Protein AF-A0A2S9PY12-F1 (afdb_monomer)

pLDDT: mean 70.05, std 13.77, range [32.03, 88.38]

Organism: NCBI:txid2100817

Nearest PDB structures (foldseek):
  3c6e-assembly1_A  TM=3.290E-01  e=3.067E-01  Dengue virus 2 Thailand/16681/84
  8fe3-assembly1_C  TM=3.290E-01  e=3.244E-01  dengue virus type 2
  8gmt-assembly1_A  TM=2.421E-01  e=5.985E+00  Escherichia coli

Radius of gyration: 15.21 Å; Cα contacts (8 Å, |Δi|>4): 203; chains: 1; bounding box: 44×37×28 Å

Mean predicted aligned error: 10.28 Å

Secondary structure (DSSP, 8-state):
--------GGGGGGG-SSEEEEEE--TTPPTTPPPEEEEEE-S-----TT-EEEEEETTTTEEEE-EEETTEEESEES-GGG-EE-GGGTTS-EEEEEE-TTSGGGSEEEEEE-

Structure (mmCIF, N/CA/C/O backbone):
data_AF-A0A2S9PY12-F1
#
_entry.id   AF-A0A2S9PY12-F1
#
loop_
_atom_site.group_PDB
_atom_site.id
_atom_site.type_symbol
_atom_site.label_atom_id
_atom_site.label_alt_id
_atom_site.label_comp_id
_atom_site.label_asym_id
_atom_site.label_entity_id
_atom_site.label_seq_id
_atom_site.pdbx_PDB_ins_code
_atom_site.Cartn_x
_atom_site.Cartn_y
_atom_site.Cartn_z
_atom_site.occupancy
_atom_site.B_iso_or_equiv
_atom_site.auth_seq_id
_atom_site.auth_comp_id
_atom_site.auth_asym_id
_atom_site.auth_atom_id
_atom_site.pdbx_PDB_model_num
ATOM 1 N N . MET A 1 1 ? 28.526 23.147 8.378 1.00 35.59 1 MET A N 1
ATOM 2 C CA . MET A 1 1 ? 28.206 21.985 7.523 1.00 35.59 1 MET A CA 1
ATOM 3 C C . MET A 1 1 ? 27.150 21.178 8.249 1.00 35.59 1 MET A C 1
ATOM 5 O O . MET A 1 1 ? 27.433 20.711 9.343 1.00 35.59 1 MET A O 1
ATOM 9 N N . ALA A 1 2 ? 25.929 21.114 7.721 1.00 32.22 2 ALA A N 1
ATOM 10 C CA . ALA A 1 2 ? 24.890 20.271 8.298 1.00 32.22 2 ALA A CA 1
ATOM 11 C C . ALA A 1 2 ? 25.217 18.817 7.942 1.00 32.22 2 ALA A C 1
ATOM 13 O O . ALA A 1 2 ? 25.295 18.471 6.764 1.00 32.22 2 ALA A O 1
ATOM 14 N N . VAL A 1 3 ? 25.475 17.997 8.958 1.00 32.03 3 VAL A N 1
ATOM 15 C CA . VAL A 1 3 ? 25.534 16.544 8.811 1.00 32.03 3 VAL A CA 1
ATOM 16 C C . VAL A 1 3 ? 24.105 16.116 8.501 1.00 32.03 3 VAL A C 1
ATOM 18 O O . VAL A 1 3 ? 23.258 16.109 9.389 1.00 32.03 3 VAL A O 1
ATOM 21 N N . VAL A 1 4 ? 23.810 15.849 7.227 1.00 38.59 4 VAL A N 1
ATOM 22 C CA . VAL A 1 4 ? 22.594 15.120 6.862 1.00 38.59 4 VAL A CA 1
ATOM 23 C C . VAL A 1 4 ? 22.822 13.725 7.411 1.00 38.59 4 VAL A C 1
ATOM 25 O O . VAL A 1 4 ? 23.605 12.958 6.856 1.00 38.59 4 VAL A O 1
ATOM 28 N N . ALA A 1 5 ? 22.256 13.459 8.582 1.00 36.75 5 ALA A N 1
ATOM 29 C CA . ALA A 1 5 ? 22.279 12.135 9.156 1.00 36.75 5 ALA A CA 1
ATOM 30 C C . ALA A 1 5 ? 21.652 11.185 8.128 1.00 36.75 5 ALA A C 1
ATOM 32 O O . ALA A 1 5 ? 20.487 11.335 7.754 1.00 36.75 5 ALA A O 1
ATOM 33 N N . ASP A 1 6 ? 22.467 10.259 7.626 1.00 43.78 6 ASP A N 1
ATOM 34 C CA . ASP A 1 6 ? 22.040 9.117 6.827 1.00 43.78 6 ASP A CA 1
ATOM 35 C C . ASP A 1 6 ? 21.280 8.191 7.780 1.00 43.78 6 ASP A C 1
ATOM 37 O O . ASP A 1 6 ? 21.807 7.212 8.303 1.00 43.78 6 ASP A O 1
ATOM 41 N N . HIS A 1 7 ? 20.056 8.588 8.128 1.00 42.22 7 HIS A N 1
ATOM 42 C CA . HIS A 1 7 ? 19.138 7.742 8.866 1.00 42.22 7 HIS A CA 1
ATOM 43 C C . HIS A 1 7 ? 18.727 6.627 7.913 1.00 42.22 7 HIS A C 1
ATOM 45 O O . HIS A 1 7 ? 17.730 6.723 7.199 1.00 42.22 7 HIS A O 1
ATOM 51 N N . SER A 1 8 ? 19.555 5.586 7.851 1.00 49.34 8 SER A N 1
ATOM 52 C CA . SER A 1 8 ? 19.168 4.319 7.257 1.00 49.34 8 SER A CA 1
ATOM 53 C C . SER A 1 8 ? 17.856 3.896 7.934 1.00 49.34 8 SER A C 1
ATOM 55 O O . SER A 1 8 ? 17.834 3.781 9.158 1.00 49.34 8 SER A O 1
ATOM 57 N N . PRO A 1 9 ? 16.761 3.654 7.190 1.00 53.41 9 PRO A N 1
ATOM 58 C CA . PRO A 1 9 ? 15.445 3.311 7.750 1.00 53.41 9 PRO A CA 1
ATOM 59 C C . PRO A 1 9 ? 15.389 1.991 8.546 1.00 53.41 9 PRO A C 1
ATOM 61 O O . PRO A 1 9 ? 14.313 1.496 8.875 1.00 53.41 9 PRO A O 1
ATOM 64 N N . GLN A 1 10 ? 16.547 1.391 8.821 1.00 49.72 10 GLN A N 1
ATOM 65 C CA . GLN A 1 10 ? 16.728 0.132 9.531 1.00 49.72 10 GLN A CA 1
ATOM 66 C C . GLN A 1 10 ? 16.222 0.208 10.981 1.00 49.72 10 GLN A C 1
ATOM 68 O O . GLN A 1 10 ? 15.826 -0.814 11.523 1.00 49.72 10 GLN A O 1
ATOM 73 N N . ASP A 1 11 ? 16.119 1.401 11.578 1.00 45.06 11 ASP A N 1
ATOM 74 C CA . ASP A 1 11 ? 15.558 1.567 12.928 1.00 45.06 11 ASP A CA 1
ATOM 75 C C . ASP A 1 11 ? 14.009 1.527 12.972 1.00 45.06 11 ASP A C 1
ATOM 77 O O . ASP A 1 11 ? 13.426 1.390 14.045 1.00 45.06 11 ASP A O 1
ATOM 81 N N . GLN A 1 12 ? 13.314 1.579 11.824 1.00 47.66 12 GLN A N 1
ATOM 82 C CA . GLN A 1 12 ? 11.843 1.445 11.719 1.00 47.66 12 GLN A CA 1
ATOM 83 C C . GLN A 1 12 ? 11.387 -0.004 11.449 1.00 47.66 12 GLN A C 1
ATOM 85 O O . GLN A 1 12 ? 10.276 -0.258 10.987 1.00 47.66 12 GLN A O 1
ATOM 90 N N . GLN A 1 13 ? 12.249 -0.983 11.726 1.00 45.19 13 GLN A N 1
ATOM 91 C CA . GLN A 1 13 ? 12.061 -2.392 11.368 1.00 45.19 13 GLN A CA 1
ATOM 92 C C . GLN A 1 13 ? 10.943 -3.117 12.145 1.00 45.19 13 GLN A C 1
ATOM 94 O O . GLN A 1 13 ? 10.676 -4.286 11.874 1.00 45.19 13 GLN A O 1
ATOM 99 N N . LEU A 1 14 ? 10.264 -2.468 13.095 1.00 38.03 14 LEU A N 1
ATOM 100 C CA . LEU A 1 14 ? 9.431 -3.185 14.061 1.00 38.03 14 LEU A CA 1
ATOM 101 C C . LEU A 1 14 ? 8.121 -3.786 13.523 1.00 38.03 14 LEU A C 1
ATOM 103 O O . LEU A 1 14 ? 7.645 -4.713 14.169 1.00 38.03 14 LEU A O 1
ATOM 107 N N . SER A 1 15 ? 7.595 -3.408 12.347 1.00 50.69 15 SER A N 1
ATOM 108 C CA . SER A 1 15 ? 6.347 -4.031 11.839 1.00 50.69 15 SER A CA 1
ATOM 109 C C . SER A 1 15 ? 6.165 -4.040 10.312 1.00 50.69 15 SER A C 1
ATOM 111 O O . SER A 1 15 ? 5.041 -3.975 9.824 1.00 50.69 15 SER A O 1
ATOM 113 N N . LEU A 1 16 ? 7.231 -4.129 9.511 1.00 55.97 16 LEU A N 1
ATOM 114 C CA . LEU A 1 16 ? 7.096 -4.227 8.049 1.00 55.97 16 LEU A CA 1
ATOM 115 C C . LEU A 1 16 ? 6.802 -5.676 7.618 1.00 55.97 16 LEU A C 1
ATOM 117 O O . LEU A 1 16 ? 7.660 -6.345 7.048 1.00 55.97 16 LEU A O 1
ATOM 121 N N . HIS A 1 17 ? 5.601 -6.195 7.897 1.00 66.12 17 HIS A N 1
ATOM 122 C CA . HIS A 1 17 ? 5.270 -7.617 7.677 1.00 66.12 17 HIS A CA 1
ATOM 123 C C . HIS A 1 17 ? 5.568 -8.108 6.247 1.00 66.12 17 HIS A C 1
ATOM 125 O O . HIS A 1 17 ? 6.007 -9.244 6.055 1.00 66.12 17 HIS A O 1
ATOM 131 N N . HIS A 1 18 ? 5.402 -7.229 5.255 1.00 74.06 18 HIS A N 1
ATOM 132 C CA . HIS A 1 18 ? 5.724 -7.484 3.849 1.00 74.06 18 HIS A CA 1
ATOM 133 C C . HIS A 1 18 ? 6.262 -6.235 3.136 1.00 74.06 18 HIS A C 1
ATOM 135 O O . HIS A 1 18 ? 6.148 -6.137 1.919 1.00 74.06 18 HIS A O 1
ATOM 141 N N . LEU A 1 19 ? 6.845 -5.280 3.865 1.00 77.19 19 LEU A N 1
ATOM 142 C CA . LEU A 1 19 ? 7.424 -4.060 3.293 1.00 77.19 19 LEU A CA 1
ATOM 143 C C . LEU A 1 19 ? 8.947 -4.050 3.481 1.00 77.19 19 LEU A C 1
ATOM 145 O O . LEU A 1 19 ? 9.479 -4.601 4.439 1.00 77.19 19 LEU A O 1
ATOM 149 N N . GLN A 1 20 ? 9.665 -3.444 2.545 1.00 77.75 20 GLN A N 1
ATOM 150 C CA . GLN A 1 20 ? 11.115 -3.296 2.576 1.00 77.75 20 GLN A CA 1
ATOM 151 C C . GLN A 1 20 ? 11.532 -1.947 2.005 1.00 77.75 20 GLN A C 1
ATOM 153 O O . GLN A 1 20 ? 10.947 -1.451 1.044 1.00 77.75 20 GLN A O 1
ATOM 158 N N . TRP A 1 21 ? 12.582 -1.366 2.570 1.00 76.69 21 TRP A N 1
ATOM 159 C CA . TRP A 1 21 ? 13.211 -0.179 2.014 1.00 76.69 21 TRP A CA 1
ATOM 160 C C . TRP A 1 21 ? 14.142 -0.567 0.872 1.00 76.69 21 TRP A C 1
ATOM 162 O O . TRP A 1 21 ? 15.102 -1.309 1.064 1.00 76.69 21 TRP A O 1
ATOM 172 N N . ILE A 1 22 ? 13.865 -0.046 -0.319 1.00 75.81 22 ILE A N 1
ATOM 173 C CA . ILE A 1 22 ? 14.711 -0.210 -1.496 1.00 75.81 22 ILE A CA 1
ATOM 174 C C . ILE A 1 22 ? 15.406 1.106 -1.819 1.00 75.81 22 ILE A C 1
ATOM 176 O O . ILE A 1 22 ? 14.807 2.185 -1.787 1.00 75.81 22 ILE A O 1
ATOM 180 N N . GLN A 1 23 ? 16.687 1.014 -2.155 1.00 74.06 23 GLN A N 1
ATOM 181 C CA . GLN A 1 23 ? 17.420 2.146 -2.692 1.00 74.06 23 GLN A CA 1
ATOM 182 C C . GLN A 1 23 ? 17.100 2.262 -4.182 1.00 74.06 23 GLN A C 1
ATOM 184 O O . GLN A 1 23 ? 17.365 1.342 -4.955 1.00 74.06 23 GLN A O 1
ATOM 189 N N . VAL A 1 24 ? 16.553 3.401 -4.595 1.00 70.69 24 VAL A N 1
ATOM 190 C CA . VAL A 1 24 ? 16.320 3.712 -6.005 1.00 70.69 24 VAL A CA 1
ATOM 191 C C . VAL A 1 24 ? 17.409 4.672 -6.460 1.00 70.69 24 VAL A C 1
ATOM 193 O O . VAL A 1 24 ? 17.518 5.797 -5.973 1.00 70.69 24 VAL A O 1
ATOM 196 N N . GLY A 1 25 ? 18.250 4.205 -7.378 1.00 63.69 25 GLY A N 1
ATOM 197 C CA . GLY A 1 25 ? 19.255 5.019 -8.053 1.00 63.69 25 GLY A CA 1
ATOM 198 C C . GLY A 1 25 ? 18.992 5.047 -9.553 1.00 63.69 25 GLY A C 1
ATOM 199 O O . GLY A 1 25 ? 18.622 4.028 -10.132 1.00 63.69 25 GLY A O 1
ATOM 200 N N . GLN A 1 26 ? 19.213 6.195 -10.194 1.00 57.03 26 GLN A N 1
ATOM 201 C CA . GLN A 1 26 ? 19.403 6.218 -11.642 1.00 57.03 26 GLN A CA 1
ATOM 202 C C . GLN A 1 26 ? 20.767 5.602 -11.954 1.00 57.03 26 GLN A C 1
ATOM 204 O O . GLN A 1 26 ? 21.792 6.039 -11.422 1.00 57.03 26 GLN A O 1
ATOM 209 N N . LEU A 1 27 ? 20.789 4.584 -12.814 1.00 51.19 27 LEU A N 1
ATOM 210 C CA . LEU A 1 27 ? 22.036 4.055 -13.355 1.00 51.19 27 LEU A CA 1
ATOM 211 C C . LEU A 1 27 ? 22.781 5.214 -14.050 1.00 51.19 27 LEU A C 1
ATOM 213 O O . LEU A 1 27 ? 22.237 5.828 -14.963 1.00 51.19 27 LEU A O 1
ATOM 217 N N . GLY A 1 28 ? 23.991 5.548 -13.591 1.00 58.50 28 GLY A N 1
ATOM 218 C CA . GLY A 1 28 ? 24.774 6.674 -14.125 1.00 58.50 28 GLY A CA 1
ATOM 219 C C . GLY A 1 28 ? 24.547 8.034 -13.448 1.00 58.50 28 GLY A C 1
ATOM 220 O O . GLY A 1 28 ? 25.023 9.041 -13.968 1.00 58.50 28 GLY A O 1
ATOM 221 N N . ALA A 1 29 ? 23.858 8.092 -12.301 1.00 61.38 29 ALA A N 1
ATOM 222 C CA . ALA A 1 29 ? 23.743 9.331 -11.532 1.00 61.38 29 ALA A CA 1
ATOM 223 C C . ALA A 1 29 ? 25.134 9.858 -11.091 1.00 61.38 29 ALA A C 1
ATOM 225 O O . ALA A 1 29 ? 25.974 9.060 -10.657 1.00 61.38 29 ALA A O 1
ATOM 226 N N . PRO A 1 30 ? 25.397 11.178 -11.183 1.00 71.50 30 PRO A N 1
ATOM 227 C CA . PRO A 1 30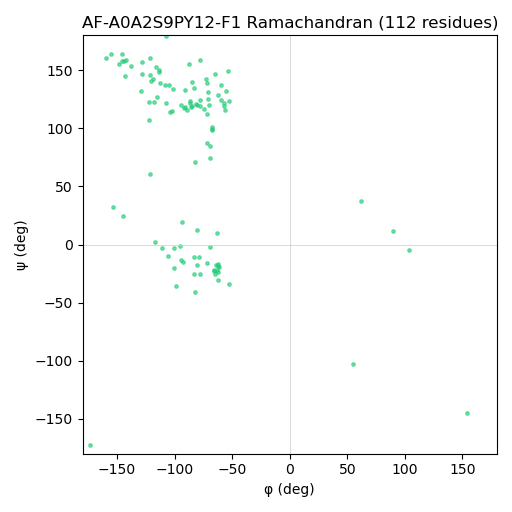 ? 26.652 11.781 -10.740 1.00 71.50 30 PRO A CA 1
ATOM 228 C C . PRO A 1 30 ? 27.010 11.437 -9.289 1.00 71.50 30 PRO A C 1
ATOM 230 O O . PRO A 1 30 ? 26.144 11.292 -8.422 1.00 71.50 30 PRO A O 1
ATOM 233 N N . ALA A 1 31 ? 28.310 11.373 -8.991 1.00 65.19 31 ALA A N 1
ATOM 234 C CA . ALA A 1 31 ? 28.776 11.269 -7.613 1.00 65.19 31 ALA A CA 1
ATOM 235 C C . ALA A 1 31 ? 28.234 12.456 -6.793 1.00 65.19 31 ALA A C 1
ATOM 237 O O . ALA A 1 31 ? 28.467 13.612 -7.140 1.00 65.19 31 ALA A O 1
ATOM 238 N N . GLY A 1 32 ? 27.490 12.163 -5.722 1.00 67.69 32 GLY A N 1
ATOM 239 C CA . GLY A 1 32 ? 26.831 13.167 -4.880 1.00 67.69 32 GLY A CA 1
ATOM 240 C C . GLY A 1 32 ? 25.319 13.307 -5.091 1.00 67.69 32 GLY A C 1
ATOM 241 O O . GLY A 1 32 ? 24.686 14.036 -4.330 1.00 67.69 32 GLY A O 1
ATOM 242 N N . THR A 1 33 ? 24.710 12.605 -6.057 1.00 67.69 33 THR A N 1
ATOM 243 C CA . THR A 1 33 ? 23.243 12.547 -6.153 1.00 67.69 33 THR A CA 1
ATOM 244 C C . THR A 1 33 ? 22.657 11.886 -4.895 1.00 67.69 33 THR A C 1
ATOM 246 O O . THR A 1 33 ? 23.101 10.791 -4.529 1.00 67.69 33 THR A O 1
ATOM 249 N N . PRO A 1 34 ? 21.669 12.515 -4.224 1.00 62.12 34 PRO A N 1
ATOM 250 C CA . PRO A 1 34 ? 21.023 11.939 -3.052 1.00 62.12 34 PRO A CA 1
ATOM 251 C C . PRO A 1 34 ? 20.461 10.553 -3.362 1.00 62.12 34 PRO A C 1
ATOM 253 O O . PRO A 1 34 ? 19.780 10.354 -4.369 1.00 62.12 34 PRO A O 1
ATOM 256 N N . ARG A 1 35 ? 20.737 9.588 -2.482 1.00 65.94 35 ARG A N 1
ATOM 257 C CA . ARG A 1 35 ? 20.106 8.270 -2.555 1.00 65.94 35 ARG A CA 1
ATOM 258 C C . ARG A 1 35 ? 18.642 8.435 -2.177 1.00 65.94 35 ARG A C 1
ATOM 260 O O . ARG A 1 35 ? 18.339 8.884 -1.075 1.00 65.94 35 ARG A O 1
ATOM 267 N N . VAL A 1 36 ? 17.741 8.078 -3.085 1.00 69.50 36 VAL A N 1
ATOM 268 C CA . VAL A 1 36 ? 16.307 8.085 -2.798 1.00 69.50 36 VAL A CA 1
ATOM 269 C C . VAL A 1 36 ? 15.923 6.699 -2.300 1.00 69.50 36 VAL A C 1
ATOM 271 O O . VAL A 1 36 ? 16.049 5.713 -3.025 1.00 69.50 36 VAL A O 1
ATOM 274 N N . TRP A 1 37 ? 15.451 6.622 -1.061 1.00 68.31 37 TRP A N 1
ATOM 275 C CA . TRP A 1 37 ? 14.867 5.405 -0.508 1.00 68.31 37 TRP A CA 1
ATOM 276 C C . TRP A 1 37 ? 13.361 5.399 -0.766 1.00 68.31 37 TRP A C 1
ATOM 278 O O . TRP A 1 37 ? 12.676 6.405 -0.557 1.00 68.31 37 TRP A O 1
ATOM 288 N N . ARG A 1 38 ? 1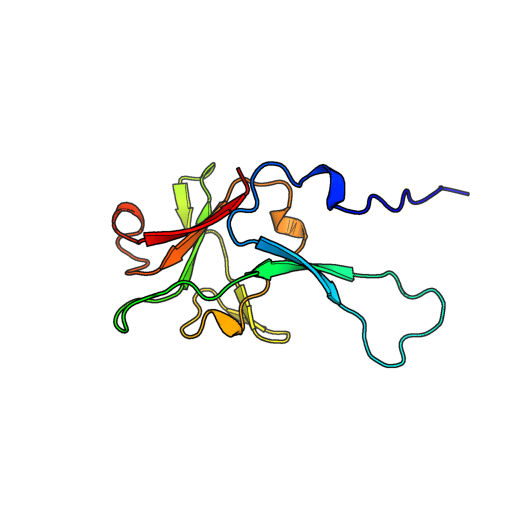2.847 4.267 -1.245 1.00 74.88 38 ARG A N 1
ATOM 289 C CA . ARG A 1 38 ? 11.412 4.016 -1.420 1.00 74.88 38 ARG A CA 1
ATOM 290 C C . ARG A 1 38 ? 11.029 2.790 -0.609 1.00 74.88 38 ARG A C 1
ATOM 292 O O . ARG A 1 38 ? 11.830 1.865 -0.491 1.00 74.88 38 ARG A O 1
ATOM 299 N N . LEU A 1 39 ? 9.822 2.775 -0.067 1.00 75.44 39 LEU A N 1
ATOM 300 C CA . LEU A 1 39 ? 9.294 1.575 0.566 1.00 75.44 39 LEU A CA 1
ATOM 301 C C . LEU A 1 39 ? 8.666 0.709 -0.532 1.00 75.44 39 LEU A C 1
ATOM 303 O O . LEU A 1 39 ? 8.071 1.233 -1.459 1.00 75.44 39 LEU A O 1
ATOM 307 N N . ALA A 1 40 ? 8.830 -0.601 -0.506 1.00 77.38 40 ALA A N 1
ATOM 308 C CA . ALA A 1 40 ? 8.309 -1.508 -1.527 1.00 77.38 40 ALA A CA 1
ATOM 309 C C . ALA A 1 40 ? 7.809 -2.792 -0.879 1.00 77.38 40 ALA A C 1
ATOM 311 O O . ALA A 1 40 ? 8.230 -3.123 0.226 1.00 77.38 40 ALA A O 1
ATOM 312 N N . LEU A 1 41 ? 6.934 -3.535 -1.555 1.00 78.50 41 LEU A N 1
ATOM 313 C CA . LEU A 1 41 ? 6.517 -4.846 -1.061 1.00 78.50 41 LEU A CA 1
ATOM 314 C C . LEU A 1 41 ? 7.665 -5.865 -1.204 1.00 78.50 41 LEU A C 1
ATOM 316 O O . LEU A 1 41 ? 8.409 -5.858 -2.185 1.00 78.50 41 LEU A O 1
ATOM 320 N N . ALA A 1 42 ? 7.852 -6.714 -0.192 1.00 73.50 42 ALA A N 1
ATOM 321 C CA . ALA A 1 42 ? 9.028 -7.574 -0.029 1.00 73.50 42 ALA A CA 1
ATOM 322 C C . ALA A 1 42 ? 8.825 -9.036 -0.458 1.00 73.50 42 ALA A C 1
ATOM 324 O O . ALA A 1 42 ? 9.803 -9.748 -0.682 1.00 73.50 42 ALA A O 1
ATOM 325 N N . LYS A 1 43 ? 7.579 -9.517 -0.534 1.00 69.31 43 LYS A N 1
ATOM 326 C CA . LYS A 1 43 ? 7.240 -10.931 -0.780 1.00 69.31 43 LYS A CA 1
ATOM 327 C C . LYS A 1 43 ? 5.935 -11.057 -1.540 1.00 69.31 43 LYS A C 1
ATOM 329 O O . LYS A 1 43 ? 5.100 -10.187 -1.367 1.00 69.31 43 LYS A O 1
ATOM 334 N N . ASP A 1 44 ? 5.769 -12.180 -2.245 1.00 66.12 44 ASP A N 1
ATOM 335 C CA . ASP A 1 44 ? 4.544 -12.589 -2.947 1.00 66.12 44 ASP A CA 1
ATOM 336 C C . ASP A 1 44 ? 3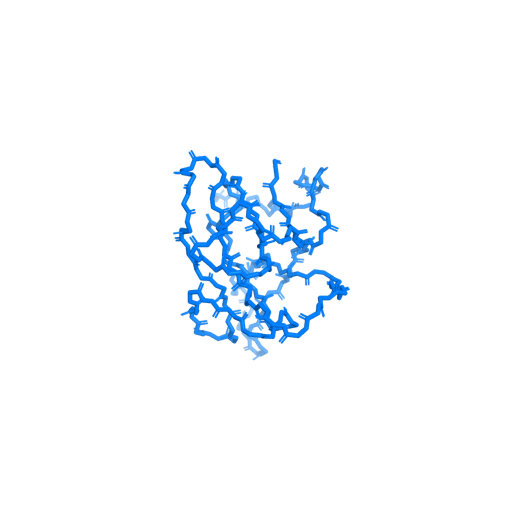.381 -12.920 -2.006 1.00 66.12 44 ASP A C 1
ATOM 338 O O . ASP A 1 44 ? 3.369 -14.015 -1.430 1.00 66.12 44 ASP A O 1
ATOM 342 N N . PRO A 1 45 ? 2.417 -11.994 -1.786 1.00 65.06 45 PRO A N 1
ATOM 343 C CA . PRO A 1 45 ? 1.131 -12.337 -1.218 1.00 65.06 45 PRO A CA 1
ATOM 344 C C . PRO A 1 45 ? 0.441 -13.349 -2.119 1.00 65.06 45 PRO A C 1
ATOM 346 O O . PRO A 1 45 ? 0.219 -13.119 -3.303 1.00 65.06 45 PRO A O 1
ATOM 349 N N . HIS A 1 46 ? 0.072 -14.481 -1.537 1.00 65.69 46 HIS A N 1
ATOM 350 C CA . HIS A 1 46 ? -0.778 -15.450 -2.209 1.00 65.69 46 HIS A CA 1
ATOM 351 C C . HIS A 1 46 ? -2.197 -14.863 -2.287 1.00 65.69 46 HIS A C 1
ATOM 353 O O . HIS A 1 46 ? -2.994 -15.059 -1.375 1.00 65.69 46 HIS A O 1
ATOM 359 N N . VAL A 1 47 ? -2.478 -14.097 -3.340 1.00 69.31 47 VAL A N 1
ATOM 360 C CA . VAL A 1 47 ? -3.779 -13.469 -3.624 1.00 69.31 47 VAL A CA 1
ATOM 361 C C . VAL A 1 47 ? -4.517 -14.207 -4.741 1.00 69.31 47 VAL A C 1
ATOM 363 O O . VAL A 1 47 ? -3.922 -14.608 -5.741 1.00 69.31 47 VAL A O 1
ATOM 366 N N . ASP A 1 48 ? -5.818 -14.408 -4.557 1.00 67.06 48 ASP A N 1
ATOM 367 C CA . ASP A 1 48 ? -6.748 -14.969 -5.541 1.00 67.06 48 ASP A CA 1
ATOM 368 C C . ASP A 1 48 ? -7.152 -13.921 -6.588 1.00 67.06 48 ASP A C 1
ATOM 370 O O . ASP A 1 48 ? -6.986 -12.741 -6.368 1.00 67.06 48 ASP A O 1
ATOM 374 N N . GLY A 1 49 ? -7.628 -14.297 -7.776 1.00 60.50 49 GLY A N 1
ATOM 375 C CA . GLY A 1 49 ? -7.580 -13.421 -8.964 1.00 60.50 49 GLY A CA 1
ATOM 376 C C . GLY A 1 49 ? -8.649 -12.326 -9.138 1.00 60.50 49 GLY A C 1
ATOM 377 O O . GLY A 1 49 ? -8.768 -11.824 -10.254 1.00 60.50 49 GLY A O 1
ATOM 378 N N . THR A 1 50 ? -9.466 -11.985 -8.133 1.00 69.06 50 THR A N 1
ATOM 379 C CA . THR A 1 50 ? -10.657 -11.119 -8.327 1.00 69.06 50 THR A CA 1
ATOM 380 C C . THR A 1 50 ? -10.589 -9.717 -7.709 1.00 69.06 50 THR A C 1
ATOM 382 O O . THR A 1 50 ? -11.530 -8.950 -7.891 1.00 69.06 50 THR A O 1
ATOM 385 N N . GLY A 1 51 ? -9.524 -9.365 -6.985 1.00 74.06 51 GLY A N 1
ATOM 386 C CA . GLY A 1 51 ? -9.370 -8.072 -6.305 1.00 74.06 51 GLY A CA 1
ATOM 387 C C . GLY A 1 51 ? -8.348 -7.139 -6.963 1.00 74.06 51 GLY A C 1
ATOM 388 O O . GLY A 1 51 ? -7.700 -7.479 -7.952 1.00 74.06 51 GLY A O 1
ATOM 389 N N . VAL A 1 52 ? -8.176 -5.949 -6.385 1.00 85.06 52 VAL A N 1
ATOM 390 C CA . VAL A 1 52 ? -7.074 -5.028 -6.709 1.00 85.06 52 VAL A CA 1
ATOM 391 C C . VAL A 1 52 ? -6.358 -4.592 -5.440 1.00 85.06 52 VAL A C 1
ATOM 393 O O . VAL A 1 52 ? -6.924 -4.615 -4.346 1.00 85.06 52 VAL A O 1
ATOM 396 N N . PHE A 1 53 ? -5.106 -4.173 -5.588 1.00 84.25 53 PHE A N 1
ATOM 397 C CA . PHE A 1 53 ? -4.335 -3.601 -4.496 1.00 84.25 53 PHE A CA 1
ATOM 398 C C . PHE A 1 53 ? -4.664 -2.114 -4.349 1.00 84.25 53 PHE A C 1
ATOM 400 O O . PHE A 1 53 ? -4.671 -1.387 -5.348 1.00 84.25 53 PHE A O 1
ATOM 407 N N . PHE A 1 54 ? -4.877 -1.646 -3.115 1.00 85.50 54 PHE A N 1
ATOM 408 C CA . PHE A 1 54 ? -5.078 -0.227 -2.770 1.00 85.50 54 PHE A CA 1
ATOM 409 C C . PHE A 1 54 ? -4.434 0.131 -1.417 1.00 85.50 54 PHE A C 1
ATOM 411 O O . PHE A 1 54 ? -4.165 -0.745 -0.589 1.00 85.50 54 PHE A O 1
ATOM 418 N N . LEU A 1 55 ? -4.144 1.423 -1.215 1.00 85.75 55 LEU A N 1
ATOM 419 C CA . LEU A 1 55 ? -3.556 1.950 0.019 1.00 85.75 55 LEU A CA 1
ATOM 420 C C . LEU A 1 55 ? -4.655 2.446 0.964 1.00 85.75 55 LEU A C 1
ATOM 422 O O . LEU A 1 55 ? -5.394 3.370 0.626 1.00 85.75 55 LEU A O 1
ATOM 426 N N . TRP A 1 56 ? -4.726 1.862 2.155 1.00 87.06 56 TRP A N 1
ATOM 427 C CA . TRP A 1 56 ? -5.665 2.224 3.209 1.00 87.06 56 TRP A CA 1
ATOM 428 C C . TRP A 1 56 ? -4.948 2.959 4.342 1.00 87.06 56 TRP A C 1
ATOM 430 O O . TRP A 1 56 ? -4.021 2.417 4.941 1.00 87.06 56 TRP A O 1
ATOM 440 N N . ASP A 1 57 ? -5.377 4.178 4.652 1.00 85.56 57 ASP A N 1
ATOM 441 C CA . ASP A 1 57 ? -4.849 4.944 5.780 1.00 85.56 57 ASP A CA 1
ATOM 442 C C . ASP A 1 57 ? -5.603 4.594 7.058 1.00 85.56 57 ASP A C 1
ATOM 444 O O . ASP A 1 57 ? -6.832 4.697 7.126 1.00 85.56 57 ASP A O 1
ATOM 448 N N . LEU A 1 58 ? -4.856 4.151 8.067 1.00 85.12 58 LEU A N 1
ATOM 449 C CA . LEU A 1 58 ? -5.426 3.720 9.339 1.00 85.12 58 LEU A CA 1
ATOM 450 C C . LEU A 1 58 ? -5.809 4.894 10.240 1.00 85.12 58 LEU A C 1
ATOM 452 O O . LEU A 1 58 ? -6.674 4.731 11.100 1.00 85.12 58 LEU A O 1
ATOM 456 N N . ASP A 1 59 ? -5.171 6.048 10.065 1.00 84.56 59 ASP A N 1
ATOM 457 C CA . ASP A 1 59 ? -5.419 7.244 10.862 1.00 84.56 59 ASP A CA 1
ATOM 458 C C . ASP A 1 59 ? -6.646 8.002 10.333 1.00 84.56 59 ASP A C 1
ATOM 460 O O . ASP A 1 59 ? -7.485 8.459 11.110 1.00 84.56 59 ASP A O 1
ATOM 464 N N . GLU A 1 60 ? -6.786 8.089 9.010 1.00 83.25 60 GLU A N 1
ATOM 465 C CA . GLU A 1 60 ? -7.884 8.796 8.344 1.00 83.25 60 GLU A CA 1
ATOM 466 C C . GLU A 1 60 ? -9.083 7.897 8.007 1.00 83.25 60 GLU A C 1
ATOM 468 O O . GLU A 1 60 ? -10.161 8.407 7.695 1.00 83.25 60 GLU A O 1
ATOM 473 N N . GLY A 1 61 ? -8.922 6.570 8.057 1.00 85.38 61 GLY A N 1
ATOM 474 C CA . GLY A 1 61 ? -9.995 5.615 7.772 1.00 85.38 61 GLY A CA 1
ATOM 475 C C . GLY A 1 61 ? -10.529 5.723 6.343 1.00 85.38 61 GLY A C 1
ATOM 476 O O . GLY A 1 61 ? -11.737 5.613 6.124 1.00 85.38 61 GLY A O 1
ATOM 477 N N . ARG A 1 62 ? -9.645 5.983 5.375 1.00 83.56 62 ARG A N 1
ATOM 478 C CA . ARG A 1 62 ? -9.994 6.113 3.956 1.00 83.56 62 ARG A CA 1
ATOM 479 C C . ARG A 1 62 ? -8.883 5.588 3.054 1.00 83.56 62 ARG A C 1
ATOM 481 O O . ARG A 1 62 ? -7.727 5.476 3.458 1.00 83.56 62 ARG A O 1
ATOM 488 N N . THR A 1 63 ? -9.220 5.346 1.794 1.00 81.88 63 THR A N 1
ATOM 489 C CA . THR A 1 63 ? -8.228 5.117 0.739 1.00 81.88 63 THR A CA 1
ATOM 490 C C . THR A 1 63 ? -7.547 6.451 0.425 1.00 81.88 63 THR A C 1
ATOM 492 O O . THR A 1 63 ? -8.199 7.381 -0.052 1.00 81.88 63 THR A O 1
ATOM 495 N N . THR A 1 64 ? -6.260 6.593 0.748 1.00 71.75 64 THR A N 1
ATOM 496 C CA . THR A 1 64 ? -5.563 7.900 0.713 1.00 71.75 64 THR A CA 1
ATOM 497 C C . THR A 1 64 ? -4.614 8.084 -0.450 1.00 71.75 64 THR A C 1
ATOM 499 O O . THR A 1 64 ? -4.125 9.195 -0.669 1.00 71.75 64 THR A O 1
ATOM 502 N N . GLY A 1 65 ? -4.318 7.037 -1.209 1.00 68.94 65 GLY A N 1
ATOM 503 C CA . GLY A 1 65 ? -3.280 7.174 -2.209 1.00 68.94 65 GLY A CA 1
ATOM 504 C C . GLY A 1 65 ? -3.107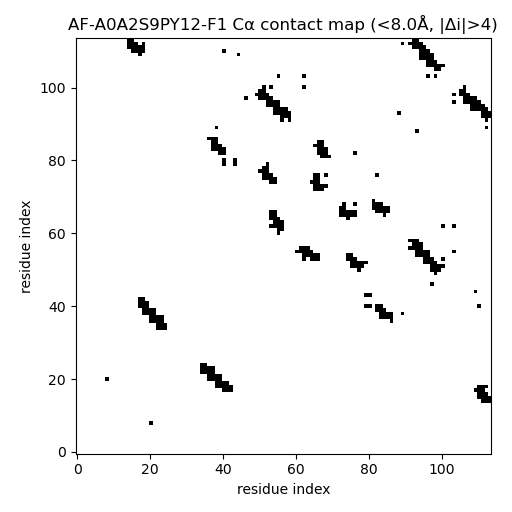 5.994 -3.129 1.00 68.94 65 GLY A C 1
ATOM 505 O O . GLY A 1 65 ? -3.897 5.056 -3.158 1.00 68.94 65 GLY A O 1
ATOM 506 N N . GLY A 1 66 ? -2.040 6.120 -3.907 1.00 67.56 66 GLY A N 1
ATOM 507 C CA . GLY A 1 66 ? -1.682 5.198 -4.957 1.00 67.56 66 GLY A CA 1
ATOM 508 C C . GLY A 1 66 ? -0.310 4.587 -4.756 1.00 67.56 66 GLY A C 1
ATOM 509 O O . GLY A 1 66 ? 0.550 5.111 -4.047 1.00 67.56 66 GLY A O 1
ATOM 510 N N . PHE A 1 67 ? -0.101 3.476 -5.436 1.00 74.50 67 PHE A N 1
ATOM 511 C CA . PHE A 1 67 ? 1.202 2.862 -5.570 1.00 74.50 67 PHE A CA 1
ATOM 512 C C . PHE A 1 67 ? 1.929 3.445 -6.766 1.00 74.50 67 PHE A C 1
ATOM 514 O O . PHE A 1 67 ? 1.336 3.917 -7.729 1.00 74.50 67 PHE A O 1
ATOM 521 N N . ILE A 1 68 ? 3.243 3.373 -6.721 1.00 69.62 68 ILE A N 1
ATOM 522 C CA . ILE A 1 68 ? 4.101 3.730 -7.830 1.00 69.62 68 ILE A CA 1
ATOM 523 C C . ILE A 1 68 ? 4.341 2.468 -8.654 1.00 69.62 68 ILE A C 1
ATOM 525 O O . ILE A 1 68 ? 4.943 1.517 -8.151 1.00 69.62 68 ILE A O 1
ATOM 529 N N . ALA A 1 69 ? 3.903 2.503 -9.910 1.00 67.88 69 ALA A N 1
ATOM 530 C CA . ALA A 1 69 ? 4.305 1.576 -10.959 1.00 67.88 69 ALA A CA 1
ATOM 531 C C . ALA A 1 69 ? 5.297 2.318 -11.869 1.00 67.88 69 ALA A C 1
ATOM 533 O O . ALA A 1 69 ? 4.948 3.320 -12.496 1.00 67.88 69 ALA A O 1
ATOM 534 N N . ASP A 1 70 ? 6.555 1.873 -11.876 1.00 69.94 70 ASP A N 1
ATOM 535 C CA . ASP A 1 70 ? 7.688 2.587 -12.480 1.00 69.94 70 ASP A CA 1
ATOM 536 C C . ASP A 1 70 ? 7.854 4.023 -11.942 1.00 69.94 70 ASP A C 1
ATOM 538 O O . ASP A 1 70 ? 8.345 4.211 -10.820 1.00 69.94 70 ASP A O 1
ATOM 542 N N . ASP A 1 71 ? 7.435 5.016 -12.730 1.00 66.44 71 ASP A N 1
ATOM 543 C CA . ASP A 1 71 ? 7.453 6.448 -12.405 1.00 66.44 71 ASP A CA 1
ATOM 544 C C . ASP A 1 71 ? 6.045 7.067 -12.350 1.00 66.44 71 ASP A C 1
ATOM 546 O O . ASP A 1 71 ? 5.899 8.265 -12.107 1.00 66.44 71 ASP A O 1
ATOM 550 N N . THR A 1 72 ? 4.994 6.267 -12.546 1.00 61.97 72 THR A N 1
ATOM 551 C CA . THR A 1 72 ? 3.604 6.735 -12.487 1.00 61.97 72 THR A CA 1
ATOM 552 C C . THR A 1 72 ? 2.973 6.351 -11.156 1.00 61.97 72 THR A C 1
ATOM 554 O O . THR A 1 72 ? 3.083 5.211 -10.709 1.00 61.97 72 THR A O 1
ATOM 557 N N . VAL A 1 73 ? 2.282 7.301 -10.523 1.00 70.94 73 VAL A N 1
ATOM 558 C CA . VAL A 1 73 ? 1.462 7.038 -9.334 1.00 70.94 73 VAL A CA 1
ATOM 559 C C . VAL A 1 73 ? 0.079 6.570 -9.791 1.00 70.94 73 VAL A C 1
ATOM 561 O O . VAL A 1 73 ? -0.627 7.308 -10.476 1.00 70.94 73 VAL A O 1
ATOM 564 N N . ALA A 1 74 ? -0.306 5.356 -9.410 1.00 71.31 74 ALA A N 1
ATOM 565 C CA . ALA A 1 74 ? -1.578 4.725 -9.732 1.00 71.31 74 ALA A CA 1
ATOM 566 C C . ALA A 1 74 ? -2.404 4.498 -8.452 1.00 71.31 74 ALA A C 1
ATOM 568 O O . ALA A 1 74 ? -1.897 3.878 -7.519 1.00 71.31 74 ALA A O 1
ATOM 569 N N . PRO A 1 75 ? -3.667 4.961 -8.378 1.00 69.31 75 PRO A N 1
ATOM 570 C CA . PRO A 1 75 ? -4.501 4.856 -7.171 1.00 69.31 75 PRO A CA 1
ATOM 571 C C . PRO A 1 75 ? -4.832 3.407 -6.780 1.00 69.31 75 PRO A C 1
ATOM 573 O O . PRO A 1 75 ? -5.056 3.115 -5.610 1.00 69.31 75 PRO A O 1
ATOM 576 N N . THR A 1 76 ? -4.825 2.492 -7.745 1.00 75.81 76 THR A N 1
ATOM 577 C CA . THR A 1 76 ? -4.952 1.048 -7.542 1.00 75.81 76 THR A CA 1
ATOM 578 C C . THR A 1 76 ? -3.962 0.330 -8.453 1.00 75.81 76 THR A C 1
ATOM 580 O O . THR A 1 76 ? -3.569 0.860 -9.496 1.00 75.81 76 THR A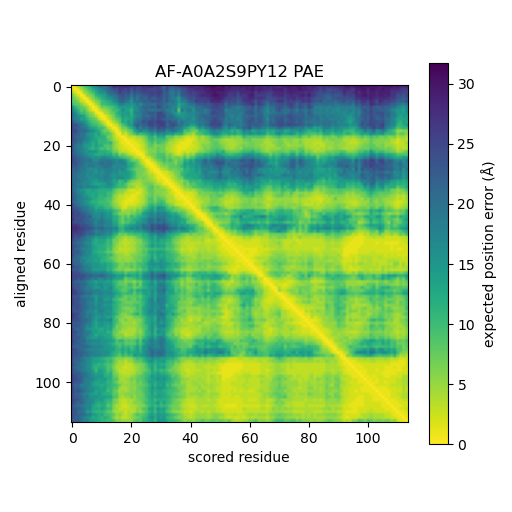 O 1
ATOM 583 N N . VAL A 1 77 ? -3.531 -0.871 -8.066 1.00 71.38 77 VAL A N 1
ATOM 584 C CA . VAL A 1 77 ? -2.629 -1.698 -8.878 1.00 71.38 77 VAL A CA 1
ATOM 585 C C . VAL A 1 77 ? -3.198 -3.105 -9.017 1.00 71.38 77 VAL A C 1
ATOM 587 O O . VAL A 1 77 ? -3.615 -3.711 -8.036 1.00 71.38 77 VAL A O 1
ATOM 590 N N . ALA A 1 78 ? -3.221 -3.621 -10.247 1.00 71.62 78 ALA A N 1
ATOM 591 C CA . ALA A 1 78 ? -3.705 -4.970 -10.547 1.00 71.62 78 ALA A CA 1
ATOM 592 C C . ALA A 1 78 ? -2.635 -6.062 -10.329 1.00 71.62 78 ALA A C 1
ATOM 594 O O . ALA A 1 78 ? -2.984 -7.208 -10.071 1.00 71.62 78 ALA A O 1
ATOM 595 N N . ASP A 1 79 ? -1.342 -5.717 -10.408 1.00 74.31 79 ASP A N 1
ATOM 596 C CA . ASP A 1 79 ? -0.213 -6.630 -10.168 1.00 74.31 79 ASP A CA 1
ATOM 597 C C . ASP A 1 7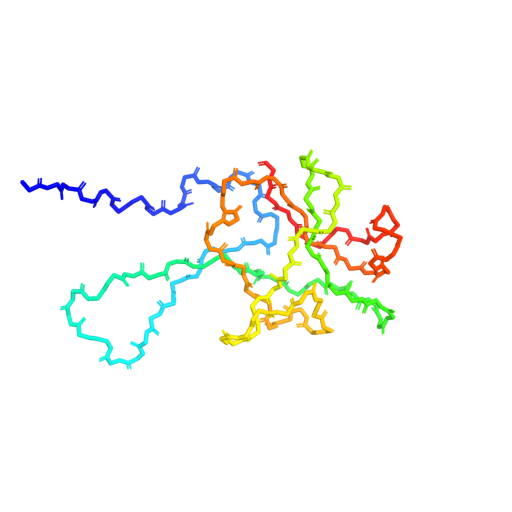9 ? 0.702 -6.103 -9.052 1.00 74.31 79 ASP A C 1
ATOM 599 O O . ASP A 1 79 ? 1.468 -5.152 -9.230 1.00 74.31 79 ASP A O 1
ATOM 603 N N . TRP A 1 80 ? 0.646 -6.742 -7.884 1.00 75.44 80 TRP A N 1
ATOM 604 C CA . TRP A 1 80 ? 1.373 -6.289 -6.698 1.00 75.44 80 TRP A CA 1
ATOM 605 C C . TRP A 1 80 ? 2.895 -6.361 -6.834 1.00 75.44 80 TRP A C 1
ATOM 607 O O . TRP A 1 80 ? 3.600 -5.632 -6.135 1.00 75.44 80 TRP A O 1
ATOM 617 N N . ARG A 1 81 ? 3.424 -7.201 -7.737 1.00 71.81 81 ARG A N 1
ATOM 618 C CA . ARG A 1 81 ? 4.877 -7.344 -7.941 1.00 71.81 81 ARG A CA 1
ATOM 619 C C . ARG A 1 81 ? 5.520 -6.041 -8.410 1.00 71.81 81 ARG A C 1
ATOM 621 O O . ARG A 1 81 ? 6.735 -5.879 -8.305 1.00 71.81 81 ARG A O 1
ATOM 628 N N . GLN A 1 82 ? 4.713 -5.113 -8.918 1.00 70.75 82 GLN A N 1
ATOM 629 C CA . GLN A 1 82 ? 5.147 -3.817 -9.427 1.00 70.75 82 GLN A CA 1
ATOM 630 C C . GLN A 1 82 ? 5.043 -2.689 -8.388 1.00 70.75 82 GLN A C 1
ATOM 632 O O . GLN A 1 82 ? 5.426 -1.558 -8.676 1.00 70.75 82 GLN A O 1
ATOM 637 N N . VAL A 1 83 ? 4.561 -2.974 -7.174 1.00 74.44 83 VAL A N 1
ATOM 638 C CA . VAL A 1 83 ? 4.213 -1.952 -6.181 1.00 74.44 83 VAL A CA 1
ATOM 639 C C . VAL A 1 83 ? 5.433 -1.368 -5.466 1.00 74.44 83 VAL A C 1
ATOM 641 O O . VAL A 1 83 ? 6.197 -2.061 -4.785 1.00 74.44 83 VAL A O 1
ATOM 644 N N . ARG A 1 84 ? 5.544 -0.038 -5.531 1.00 77.19 84 ARG A N 1
ATOM 645 C CA . ARG A 1 84 ? 6.446 0.779 -4.710 1.00 77.19 84 ARG A CA 1
ATOM 646 C C . ARG A 1 84 ? 5.660 1.912 -4.047 1.00 77.19 84 ARG A C 1
ATOM 648 O O . ARG A 1 84 ? 4.728 2.452 -4.622 1.00 77.19 84 ARG A O 1
ATOM 655 N N . LEU A 1 85 ? 6.042 2.300 -2.847 1.00 73.81 85 LEU A N 1
ATOM 656 C CA . LEU A 1 85 ? 5.451 3.369 -2.051 1.00 73.81 85 LEU A CA 1
ATOM 657 C C . LEU A 1 85 ? 6.452 4.519 -1.912 1.00 73.81 85 LEU A C 1
ATOM 659 O O . LEU A 1 85 ? 7.658 4.316 -1.724 1.00 73.81 85 LEU A O 1
ATOM 663 N N . ALA A 1 86 ? 5.947 5.747 -2.013 1.00 69.19 86 ALA A N 1
ATOM 664 C CA . ALA A 1 86 ? 6.753 6.936 -1.776 1.00 69.19 86 ALA A CA 1
ATOM 665 C C . ALA A 1 86 ? 7.206 7.003 -0.310 1.00 69.19 86 ALA A C 1
ATOM 667 O O . ALA A 1 86 ? 6.475 6.633 0.606 1.00 69.19 86 ALA A O 1
ATOM 668 N N . SER A 1 87 ? 8.400 7.543 -0.072 1.00 60.75 87 SER A N 1
ATOM 669 C CA . SER A 1 87 ? 8.947 7.735 1.277 1.00 60.75 87 SER A CA 1
ATOM 670 C C . SER A 1 87 ? 8.129 8.717 2.125 1.00 60.75 87 SER A C 1
ATOM 672 O O . SER A 1 87 ? 8.224 8.676 3.344 1.00 60.75 87 SER A O 1
ATOM 674 N N . SER A 1 88 ? 7.279 9.552 1.514 1.00 63.03 88 SER A N 1
ATOM 675 C CA . SER A 1 88 ? 6.331 10.420 2.227 1.00 63.03 88 SER A CA 1
ATOM 676 C C . SER A 1 88 ? 5.306 9.651 3.066 1.00 63.03 88 SER A C 1
ATOM 678 O O . SER A 1 88 ? 4.727 10.233 3.974 1.00 63.03 88 SER A O 1
ATOM 680 N N . TYR A 1 89 ? 5.095 8.359 2.795 1.00 63.97 89 TYR A N 1
ATOM 681 C CA . TYR A 1 89 ? 4.219 7.502 3.597 1.00 63.97 89 TYR A CA 1
ATOM 682 C C . TYR A 1 89 ? 4.910 6.930 4.845 1.00 63.97 89 TYR A C 1
ATOM 684 O O . TYR A 1 89 ? 4.238 6.401 5.717 1.00 63.97 89 TYR A O 1
ATOM 692 N N . ALA A 1 90 ? 6.236 7.066 4.983 1.00 58.91 90 ALA A N 1
ATOM 693 C CA . ALA A 1 90 ? 7.023 6.473 6.074 1.00 58.91 90 ALA A CA 1
ATOM 694 C C . ALA A 1 90 ? 6.669 6.960 7.485 1.00 58.91 90 ALA A C 1
ATOM 696 O O . ALA A 1 90 ? 7.103 6.362 8.466 1.00 58.91 90 ALA A O 1
ATOM 697 N N . SER A 1 91 ? 5.953 8.078 7.588 1.00 58.28 91 SER A N 1
ATOM 698 C CA . SER A 1 91 ? 5.541 8.685 8.854 1.00 58.28 91 SER A CA 1
ATOM 699 C C . SER A 1 91 ? 4.089 8.393 9.240 1.00 58.28 91 SER A C 1
ATOM 701 O O . SER A 1 91 ? 3.673 8.834 10.307 1.00 58.28 91 SER A O 1
ATOM 703 N N . SER A 1 92 ? 3.329 7.686 8.399 1.00 68.25 92 SER A N 1
ATOM 704 C CA . SER A 1 92 ? 1.901 7.412 8.605 1.00 68.25 92 SER A CA 1
ATOM 705 C C . SER A 1 92 ? 1.646 5.917 8.775 1.00 68.25 92 SER A C 1
ATOM 707 O O . SER A 1 92 ? 2.395 5.095 8.244 1.00 68.25 92 SER A O 1
ATOM 709 N N . ARG A 1 93 ? 0.574 5.557 9.492 1.00 81.69 93 ARG A N 1
ATOM 710 C CA . ARG A 1 93 ? 0.139 4.161 9.609 1.00 81.69 93 ARG A CA 1
ATOM 711 C C . ARG A 1 93 ? -0.778 3.815 8.448 1.00 81.69 93 ARG A C 1
ATOM 713 O O . ARG A 1 93 ? -1.820 4.439 8.257 1.00 81.69 93 ARG A O 1
ATOM 720 N N . PHE A 1 94 ? -0.408 2.808 7.673 1.00 82.31 94 PHE A N 1
ATOM 721 C CA . PHE A 1 94 ? -1.176 2.412 6.499 1.00 82.31 94 PHE A CA 1
ATOM 722 C C . PHE A 1 94 ? -1.121 0.912 6.270 1.00 82.31 94 PHE A C 1
ATOM 724 O O . PHE A 1 94 ? -0.185 0.223 6.676 1.00 82.31 94 PHE A O 1
ATOM 731 N N . GLU A 1 95 ? -2.112 0.426 5.538 1.00 86.94 95 GLU A N 1
ATOM 732 C CA . GLU A 1 95 ? -2.195 -0.941 5.059 1.00 86.94 95 GLU A CA 1
ATOM 733 C C . GLU A 1 95 ? -2.259 -0.970 3.538 1.00 86.94 95 GLU A C 1
ATOM 735 O O . GLU A 1 95 ? -2.928 -0.171 2.889 1.00 86.94 95 GLU A O 1
ATOM 740 N N . VAL A 1 96 ? -1.565 -1.939 2.964 1.00 84.19 96 VAL A N 1
ATOM 741 C CA . VAL A 1 96 ? -1.769 -2.382 1.593 1.00 84.19 96 VAL A CA 1
ATOM 742 C C . VAL A 1 96 ? -2.823 -3.471 1.65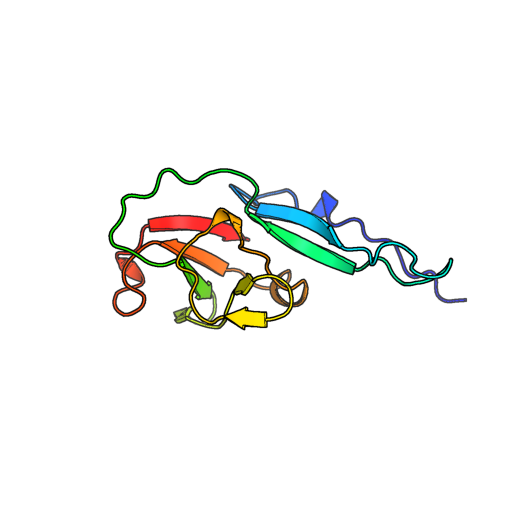6 1.00 84.19 96 VAL A C 1
ATOM 744 O O . VAL A 1 96 ? -2.584 -4.520 2.260 1.00 84.19 96 VAL A O 1
ATOM 747 N N . ARG A 1 97 ? -3.980 -3.227 1.046 1.00 86.94 97 ARG A N 1
ATOM 748 C CA . ARG A 1 97 ? -5.098 -4.172 1.033 1.00 86.94 97 ARG A CA 1
ATOM 749 C C . ARG A 1 97 ? -5.356 -4.701 -0.371 1.00 86.94 97 ARG A C 1
ATOM 751 O O . ARG A 1 97 ? -5.090 -4.003 -1.346 1.00 86.94 97 ARG A O 1
ATOM 758 N N . TYR A 1 98 ? -5.852 -5.932 -0.453 1.00 86.06 98 TYR A N 1
ATOM 759 C CA . TYR A 1 98 ? -6.247 -6.610 -1.682 1.00 86.06 98 TYR A CA 1
ATOM 760 C C . TYR A 1 98 ? -7.713 -7.030 -1.625 1.00 86.06 98 TYR A C 1
ATOM 762 O O . TYR A 1 98 ? -8.116 -7.761 -0.719 1.00 86.06 98 TYR A O 1
ATOM 770 N N . GLY A 1 99 ? -8.509 -6.569 -2.585 1.00 86.81 99 GLY A N 1
ATOM 771 C CA . GLY A 1 99 ? -9.943 -6.845 -2.635 1.00 86.81 99 GLY A CA 1
ATOM 772 C C . GLY A 1 99 ? -10.696 -5.757 -3.387 1.00 86.81 99 GLY A C 1
ATOM 773 O O . GLY A 1 99 ? -10.165 -5.193 -4.344 1.00 86.81 99 GLY A O 1
ATOM 774 N N . ASP A 1 100 ? -11.917 -5.466 -2.947 1.00 85.56 100 ASP A N 1
ATOM 775 C CA . ASP A 1 100 ? -12.733 -4.369 -3.466 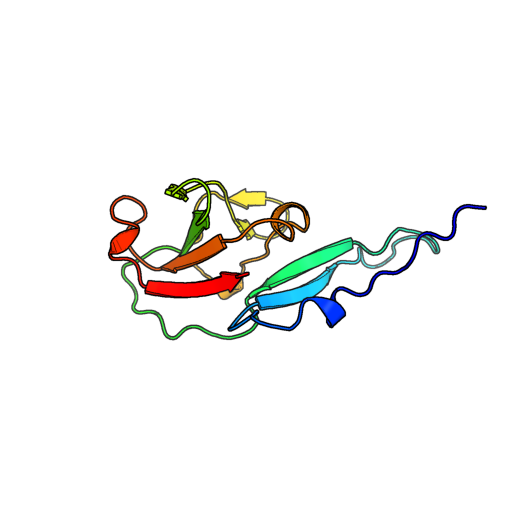1.00 85.56 100 ASP A CA 1
ATOM 776 C C . ASP A 1 100 ? -12.385 -3.046 -2.743 1.00 85.56 100 ASP A C 1
ATOM 778 O O . ASP A 1 100 ? -12.564 -2.959 -1.523 1.00 85.56 100 ASP A O 1
ATOM 782 N N . PRO A 1 101 ? -11.894 -2.008 -3.449 1.00 82.44 101 PRO A N 1
ATOM 783 C CA . PRO A 1 101 ? -11.613 -0.698 -2.859 1.00 82.44 101 PRO A CA 1
ATOM 784 C C . PRO A 1 101 ? -12.845 0.009 -2.286 1.00 82.44 101 PRO A C 1
ATOM 786 O O . PRO A 1 101 ? -12.688 0.864 -1.414 1.00 82.44 101 PRO A O 1
ATOM 789 N N . GLU A 1 102 ? -14.049 -0.332 -2.757 1.00 83.94 102 GLU A N 1
ATOM 790 C CA . GLU A 1 102 ? -15.312 0.228 -2.257 1.00 83.94 102 GLU A CA 1
ATOM 791 C C . GLU A 1 102 ? -15.770 -0.452 -0.953 1.00 83.94 102 GLU A C 1
ATOM 793 O O . GLU A 1 102 ? -16.554 0.117 -0.192 1.00 83.94 102 GLU A O 1
ATOM 798 N N . ALA A 1 103 ? -15.232 -1.640 -0.646 1.00 87.44 103 ALA A N 1
ATOM 799 C CA . ALA A 1 103 ? -15.470 -2.385 0.590 1.00 87.44 103 ALA A CA 1
ATOM 800 C C . ALA A 1 103 ? -14.148 -2.647 1.344 1.00 87.44 103 ALA A C 1
ATOM 802 O O . ALA A 1 103 ? -13.770 -3.796 1.596 1.00 87.44 103 ALA A O 1
ATOM 803 N N . PRO A 1 104 ? -13.420 -1.594 1.763 1.00 85.56 104 PRO A N 1
ATOM 804 C CA . PRO A 1 104 ? -12.051 -1.732 2.242 1.00 85.56 104 PRO A CA 1
ATOM 805 C C . PRO A 1 104 ? -11.940 -2.596 3.497 1.00 85.56 104 PRO A C 1
ATOM 807 O O . PRO A 1 104 ? -10.929 -3.267 3.676 1.00 85.56 104 PRO A O 1
ATOM 810 N N . ALA A 1 105 ? -12.967 -2.612 4.352 1.00 86.81 105 ALA A N 1
ATOM 811 C CA . ALA A 1 105 ? -13.026 -3.431 5.563 1.00 86.81 105 ALA A CA 1
ATOM 812 C C . ALA A 1 105 ? -13.076 -4.948 5.295 1.00 86.81 105 ALA A C 1
ATOM 814 O O . ALA A 1 105 ? -12.714 -5.720 6.178 1.00 86.81 105 ALA A O 1
ATOM 815 N N . GLU A 1 106 ? -13.503 -5.363 4.101 1.00 87.38 106 GLU A N 1
ATOM 816 C CA . GLU A 1 106 ? -13.579 -6.769 3.683 1.00 87.38 106 GLU A CA 1
ATOM 817 C C . GLU A 1 106 ? -12.321 -7.217 2.919 1.00 87.38 106 GLU A C 1
ATOM 819 O O . GLU A 1 106 ? -12.095 -8.411 2.729 1.00 87.38 106 GLU A O 1
ATOM 824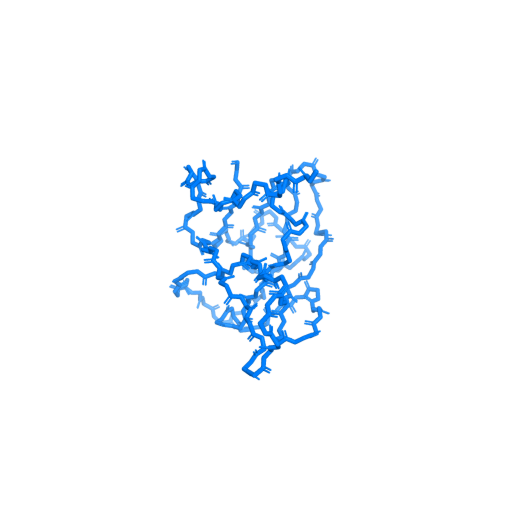 N N . ALA A 1 107 ? -11.479 -6.267 2.499 1.00 88.38 107 ALA A N 1
ATOM 825 C CA . ALA A 1 107 ? -10.253 -6.539 1.765 1.00 88.38 107 ALA A CA 1
ATOM 826 C C . ALA A 1 107 ? -9.162 -7.150 2.662 1.00 88.38 107 ALA A C 1
ATOM 828 O O . ALA A 1 107 ? -8.960 -6.750 3.812 1.00 88.38 107 ALA A O 1
ATOM 829 N N . ALA A 1 108 ? -8.402 -8.091 2.105 1.00 86.62 108 ALA A N 1
ATOM 830 C CA . ALA A 1 108 ? -7.311 -8.757 2.800 1.00 86.62 108 ALA A CA 1
ATOM 831 C C . ALA A 1 108 ? -6.124 -7.805 2.998 1.00 86.62 108 ALA A C 1
ATOM 833 O O . ALA A 1 108 ? -5.658 -7.179 2.047 1.00 86.62 108 ALA A O 1
ATOM 834 N N . VAL A 1 109 ? -5.585 -7.730 4.216 1.00 86.50 109 VAL A N 1
ATOM 835 C CA . VAL A 1 109 ? -4.356 -6.971 4.487 1.00 86.50 109 VAL A CA 1
ATOM 836 C C . VAL A 1 109 ? -3.153 -7.779 4.014 1.00 86.50 109 VAL A C 1
ATOM 838 O O . VAL A 1 109 ? -2.889 -8.881 4.489 1.00 86.50 109 VAL A O 1
ATOM 841 N N . VAL A 1 110 ? -2.419 -7.208 3.069 1.00 83.00 110 VAL A N 1
ATOM 842 C CA . VAL A 1 110 ? -1.256 -7.819 2.420 1.00 83.00 110 VAL A CA 1
ATOM 843 C C . VAL A 1 110 ? 0.045 -7.328 3.041 1.00 83.00 110 VAL A C 1
ATOM 845 O O . VAL A 1 110 ? 1.009 -8.081 3.167 1.00 83.00 110 VAL A O 1
ATOM 848 N N . ALA A 1 111 ? 0.084 -6.061 3.439 1.00 80.94 111 ALA A N 1
ATOM 849 C CA . ALA A 1 111 ? 1.202 -5.475 4.155 1.00 80.94 111 ALA A CA 1
ATOM 850 C C . ALA A 1 111 ? 0.729 -4.275 4.970 1.00 80.94 111 ALA A C 1
ATOM 852 O O . ALA A 1 111 ? -0.328 -3.720 4.691 1.00 80.94 111 ALA A O 1
ATOM 853 N N . GLY A 1 112 ? 1.536 -3.828 5.924 1.00 80.06 112 GLY A N 1
ATOM 854 C CA . GLY A 1 112 ? 1.239 -2.614 6.668 1.00 80.06 112 GLY A CA 1
ATOM 855 C C . GLY A 1 112 ? 2.473 -2.024 7.325 1.00 80.06 112 GLY A C 1
ATOM 856 O O . GLY A 1 112 ? 3.491 -2.704 7.481 1.00 80.06 112 GLY A O 1
ATOM 857 N N . VAL A 1 113 ? 2.358 -0.746 7.666 1.00 75.94 113 VAL A N 1
ATOM 858 C CA . VAL A 1 113 ? 3.251 -0.016 8.566 1.00 75.94 113 VAL A CA 1
ATOM 859 C C . VAL A 1 113 ? 2.390 0.426 9.741 1.00 75.94 113 VAL A C 1
ATOM 861 O O . VAL A 1 113 ? 1.370 1.086 9.535 1.00 75.94 113 VAL A O 1
ATOM 864 N N . TYR A 1 114 ? 2.785 0.027 10.948 1.00 79.62 114 TYR A N 1
ATOM 865 C CA . TYR A 1 114 ? 2.024 0.212 12.185 1.00 79.62 114 TYR A CA 1
ATOM 866 C C . TYR A 1 114 ? 2.819 1.004 13.213 1.00 79.62 114 TYR A C 1
ATOM 868 O O . TYR A 1 114 ? 4.045 0.761 13.303 1.00 79.62 114 TYR A O 1
#

Sequence (114 aa):
MAVVADHSPQDQQLSLHHLQWIQVGQLGAPAGTPRVWRLALAKDPHVDGTGVFFLWDLDEGRTTGGFIADDTVAPTVADWRQVRLASSYASSRFEVRYGDPEAPAEAAVVAGVY

Foldseek 3Di:
DDPPPPPPCVVLPPFFVFKDWDFDDDDPDDDPPDTFIWIAGHDDDPDDQAWWKFKAFPVVRAGDFAFDQPNDGDRIHNDRVRGIGHCVCVVGWMFTWIHYNVCRVPTHTPTIRD

Solvent-accessible surface area (backbone atoms only — not comparable to full-atom values): 7032 Å² total; per-residue (Å²): 133,84,80,77,74,83,75,65,71,71,84,68,63,87,46,44,82,26,45,37,82,41,82,54,72,66,90,86,62,60,93,84,63,80,81,42,62,29,36,26,64,65,65,88,72,94,72,74,96,85,47,36,35,35,35,36,30,67,83,77,73,40,77,74,46,46,37,27,49,92,90,44,78,32,62,57,41,85,58,70,94,53,41,30,38,66,52,86,51,76,86,53,45,31,33,38,28,41,26,52,84,93,45,58,92,77,26,46,77,65,29,38,42,115